Protein AF-A0A843JBR9-F1 (afdb_monomer_lite)

Structure (mmCIF, N/CA/C/O backbone):
data_AF-A0A843JBR9-F1
#
_entry.id   AF-A0A843JBR9-F1
#
loop_
_atom_site.group_PDB
_atom_site.id
_atom_site.type_symbol
_atom_site.label_atom_id
_atom_site.label_alt_id
_atom_site.label_comp_id
_atom_site.label_asym_id
_atom_site.label_entity_id
_atom_site.label_seq_id
_atom_site.pdbx_PDB_ins_code
_atom_site.Cartn_x
_atom_site.Cartn_y
_atom_site.Cartn_z
_atom_site.occupancy
_atom_site.B_iso_or_equiv
_atom_site.auth_seq_id
_atom_site.auth_comp_id
_atom_site.auth_asym_id
_atom_site.auth_atom_id
_atom_site.pdbx_PDB_model_num
ATOM 1 N N . MET A 1 1 ? -11.333 -18.039 -20.601 1.00 39.84 1 MET A N 1
ATOM 2 C CA . MET A 1 1 ? -10.480 -16.954 -21.128 1.00 39.84 1 MET A CA 1
ATOM 3 C C . MET A 1 1 ? -9.878 -16.260 -19.928 1.00 39.84 1 MET A C 1
ATOM 5 O O . MET A 1 1 ? -10.633 -15.681 -19.159 1.00 39.84 1 MET A O 1
ATOM 9 N N . ALA A 1 2 ? -8.576 -16.420 -19.696 1.00 42.28 2 ALA A N 1
ATOM 10 C CA . ALA A 1 2 ? -7.903 -15.686 -18.633 1.00 42.28 2 ALA A CA 1
ATOM 11 C C . ALA A 1 2 ? -7.904 -14.207 -19.032 1.00 42.28 2 ALA A C 1
ATOM 13 O O . ALA A 1 2 ? -7.413 -13.853 -20.102 1.00 42.28 2 ALA A O 1
ATOM 14 N N . TYR A 1 3 ? -8.543 -13.365 -18.225 1.00 47.12 3 TYR A N 1
ATOM 15 C CA . TYR A 1 3 ? -8.510 -11.921 -18.407 1.00 47.12 3 TYR A CA 1
ATOM 16 C C . TYR A 1 3 ? -7.122 -11.453 -17.964 1.00 47.12 3 TYR A C 1
ATOM 18 O O . TYR A 1 3 ? -6.934 -11.080 -16.810 1.00 47.12 3 TYR A O 1
ATOM 26 N N . GLN A 1 4 ? -6.123 -11.570 -18.841 1.00 51.66 4 GLN A N 1
ATOM 27 C CA . GLN A 1 4 ? -4.781 -11.093 -18.534 1.00 51.66 4 GLN A CA 1
ATOM 28 C C . GLN A 1 4 ? -4.833 -9.570 -18.523 1.00 51.66 4 GLN A C 1
ATOM 30 O O . GLN A 1 4 ? -5.048 -8.924 -19.552 1.00 51.66 4 GLN A O 1
ATOM 35 N N . ARG A 1 5 ? -4.739 -8.987 -17.328 1.00 62.22 5 ARG A N 1
ATOM 36 C CA . ARG A 1 5 ? -4.681 -7.538 -17.174 1.00 62.22 5 ARG A CA 1
ATOM 37 C C . ARG A 1 5 ? -3.395 -7.081 -17.857 1.00 62.22 5 ARG A C 1
ATOM 39 O O . ARG A 1 5 ? -2.314 -7.482 -17.451 1.00 62.22 5 ARG A O 1
ATOM 46 N N . PHE A 1 6 ? -3.514 -6.229 -18.876 1.00 56.81 6 PHE A N 1
ATOM 47 C CA . PHE A 1 6 ? -2.415 -5.711 -19.715 1.00 56.81 6 PHE A CA 1
ATOM 48 C C . PHE A 1 6 ? -1.276 -4.988 -18.960 1.00 56.81 6 PHE A C 1
ATOM 50 O O . PHE A 1 6 ? -0.358 -4.469 -19.585 1.00 56.81 6 PHE A O 1
ATOM 57 N N . TYR A 1 7 ? -1.341 -4.926 -17.632 1.00 63.38 7 TYR A N 1
ATOM 58 C CA . TYR A 1 7 ? -0.413 -4.210 -16.764 1.00 63.38 7 TYR A CA 1
ATOM 59 C C . TYR A 1 7 ? 0.120 -5.084 -15.618 1.00 63.38 7 TYR A C 1
ATOM 61 O O . TYR A 1 7 ? 0.850 -4.582 -14.774 1.00 63.38 7 TYR A O 1
ATOM 69 N N . GLU A 1 8 ? -0.255 -6.363 -15.560 1.00 63.50 8 GLU A N 1
ATOM 70 C CA . GLU A 1 8 ? 0.250 -7.336 -14.589 1.00 63.50 8 GLU A CA 1
ATOM 71 C C . GLU A 1 8 ? 1.204 -8.282 -15.326 1.00 63.50 8 GLU A C 1
ATOM 73 O O . GLU A 1 8 ? 0.812 -9.340 -15.816 1.00 63.50 8 GLU A O 1
ATOM 78 N N . ASP A 1 9 ? 2.443 -7.819 -15.479 1.00 71.12 9 ASP A N 1
ATOM 79 C CA . ASP A 1 9 ? 3.572 -8.589 -16.002 1.00 71.12 9 ASP A CA 1
ATOM 80 C C . ASP A 1 9 ? 4.501 -8.938 -14.827 1.00 71.12 9 ASP A C 1
ATOM 82 O O . ASP A 1 9 ? 4.740 -8.086 -13.964 1.00 71.12 9 ASP A O 1
ATOM 86 N N . GLU A 1 10 ? 5.018 -10.168 -14.777 1.00 67.94 10 GLU A N 1
ATOM 87 C CA . GLU A 1 10 ? 5.993 -10.602 -13.764 1.00 67.94 10 GLU A CA 1
ATOM 88 C C . GLU A 1 10 ? 7.232 -9.691 -13.756 1.00 67.94 10 GLU A C 1
ATOM 90 O O . GLU A 1 10 ? 7.794 -9.405 -12.694 1.00 67.94 10 GLU A O 1
ATOM 95 N N . ASP A 1 11 ? 7.613 -9.148 -14.918 1.00 81.06 11 ASP A N 1
ATOM 96 C CA . ASP A 1 11 ? 8.714 -8.191 -15.027 1.00 81.06 11 ASP A CA 1
ATOM 97 C C . ASP A 1 11 ? 8.446 -6.905 -14.234 1.00 81.06 11 ASP A C 1
ATOM 99 O O . ASP A 1 11 ? 9.354 -6.356 -13.604 1.00 81.06 11 ASP A O 1
ATOM 103 N N . LEU A 1 12 ? 7.196 -6.435 -14.206 1.00 81.25 12 LEU A N 1
ATOM 104 C CA . LEU A 1 12 ? 6.826 -5.238 -13.455 1.00 81.25 12 LEU A CA 1
ATOM 105 C C . LEU A 1 12 ? 6.888 -5.484 -11.947 1.00 81.25 12 LEU A C 1
ATOM 107 O O . LEU A 1 12 ? 7.356 -4.623 -11.205 1.00 81.25 12 LEU A O 1
ATOM 111 N N . GLU A 1 13 ? 6.430 -6.645 -11.482 1.00 85.06 13 GLU A N 1
ATOM 112 C CA . GLU A 1 13 ? 6.455 -6.979 -10.056 1.00 85.06 13 GLU A CA 1
ATOM 113 C C . GLU A 1 13 ? 7.884 -7.040 -9.517 1.00 85.06 13 GLU A C 1
ATOM 115 O O . GLU A 1 13 ? 8.180 -6.441 -8.481 1.00 85.06 13 GLU A O 1
ATOM 120 N N . ASN A 1 14 ? 8.795 -7.657 -10.272 1.00 86.25 14 ASN A N 1
ATOM 121 C CA . ASN A 1 14 ? 10.216 -7.685 -9.938 1.00 86.25 14 ASN A CA 1
ATOM 122 C C . ASN A 1 14 ? 10.841 -6.280 -9.923 1.00 86.25 14 ASN A C 1
ATOM 124 O O . ASN A 1 14 ? 11.627 -5.956 -9.031 1.00 86.25 14 ASN A O 1
ATOM 128 N N . GLN A 1 15 ? 10.475 -5.419 -10.877 1.00 86.19 15 GLN A N 1
ATOM 129 C CA . GLN A 1 15 ? 10.946 -4.031 -10.918 1.00 86.19 15 GLN A CA 1
ATOM 130 C C . GLN A 1 15 ? 10.452 -3.221 -9.713 1.00 86.19 15 GLN A C 1
ATOM 132 O O . GLN A 1 15 ? 11.222 -2.487 -9.091 1.00 86.19 15 GLN A O 1
ATOM 137 N N . VAL A 1 16 ? 9.175 -3.368 -9.355 1.00 86.38 16 VAL A N 1
ATOM 138 C CA . VAL A 1 16 ? 8.592 -2.703 -8.186 1.00 86.38 16 VAL A CA 1
ATOM 139 C C . VAL A 1 16 ? 9.222 -3.226 -6.893 1.00 86.38 16 VAL A C 1
ATOM 141 O O . VAL A 1 16 ? 9.576 -2.433 -6.019 1.00 86.38 16 VAL A O 1
ATOM 144 N N . TRP A 1 17 ? 9.452 -4.535 -6.784 1.00 86.88 17 TRP A N 1
ATOM 145 C CA . TRP A 1 17 ? 10.191 -5.120 -5.668 1.00 86.88 17 TRP A CA 1
ATOM 146 C C . TRP A 1 17 ? 11.597 -4.526 -5.525 1.00 86.88 17 TRP A C 1
ATOM 148 O O . TRP A 1 17 ? 12.011 -4.186 -4.416 1.00 86.88 17 TRP A O 1
ATOM 158 N N . ASP A 1 18 ? 12.332 -4.345 -6.623 1.00 87.62 18 ASP A N 1
ATOM 159 C CA . ASP A 1 18 ? 13.672 -3.746 -6.600 1.00 87.62 18 ASP A CA 1
ATOM 160 C C . ASP A 1 18 ? 13.656 -2.297 -6.077 1.00 87.62 18 ASP A C 1
ATOM 162 O O . ASP A 1 18 ? 14.516 -1.900 -5.288 1.00 87.62 18 ASP A O 1
ATOM 166 N N . ILE A 1 19 ? 12.632 -1.520 -6.443 1.00 85.50 19 ILE A N 1
ATOM 167 C CA . ILE A 1 19 ? 12.421 -0.157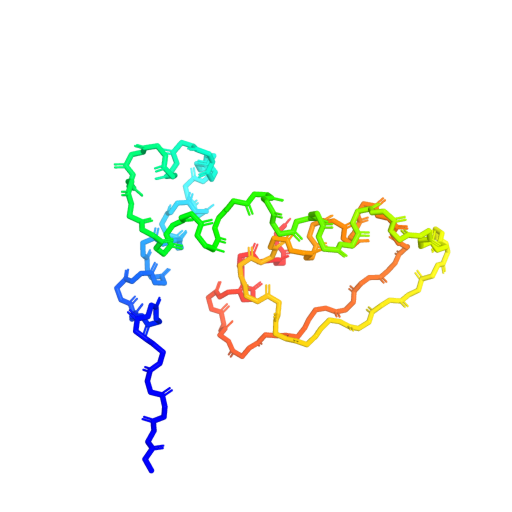 -5.935 1.00 85.50 19 ILE A CA 1
ATOM 168 C C . ILE A 1 19 ? 12.248 -0.170 -4.411 1.00 85.50 19 ILE A C 1
ATOM 170 O O . ILE A 1 19 ? 12.995 0.516 -3.706 1.00 85.50 19 ILE A O 1
ATOM 174 N N . PHE A 1 20 ? 11.313 -0.974 -3.897 1.00 83.31 20 PHE A N 1
ATOM 175 C CA . PHE A 1 20 ? 10.996 -1.012 -2.465 1.00 83.31 20 PHE A CA 1
ATOM 176 C C . PHE A 1 20 ? 12.085 -1.686 -1.623 1.00 83.31 20 PHE A C 1
ATOM 178 O O . PHE A 1 20 ? 12.377 -1.242 -0.514 1.00 83.31 20 PHE A O 1
ATOM 185 N N . SER A 1 21 ? 12.723 -2.744 -2.128 1.00 83.25 21 SER A N 1
ATOM 186 C CA . SER A 1 21 ? 13.797 -3.451 -1.416 1.00 83.25 21 SER A CA 1
ATOM 187 C C . SER A 1 21 ? 15.053 -2.595 -1.235 1.00 83.25 21 SER A C 1
ATOM 189 O O . SER A 1 21 ? 15.746 -2.748 -0.230 1.00 83.25 21 SER A O 1
ATOM 191 N N . LYS A 1 22 ? 15.310 -1.653 -2.150 1.00 84.81 22 LYS A N 1
ATOM 192 C CA . LYS A 1 22 ? 16.412 -0.681 -2.063 1.00 84.81 22 LYS A CA 1
ATOM 193 C C . LYS A 1 22 ? 16.053 0.599 -1.301 1.00 84.81 22 LYS A C 1
ATOM 195 O O . LYS A 1 22 ? 16.916 1.460 -1.151 1.00 84.81 22 LYS A O 1
ATOM 200 N N . GLY A 1 23 ? 14.812 0.736 -0.827 1.00 80.31 23 GLY A N 1
ATOM 201 C CA . GLY A 1 23 ? 14.344 1.930 -0.115 1.00 80.31 23 GLY A CA 1
ATOM 202 C C . GLY A 1 23 ? 14.231 3.173 -1.001 1.00 80.31 23 GLY A C 1
ATOM 203 O O . GLY A 1 23 ? 14.367 4.290 -0.508 1.00 80.31 23 GLY A O 1
ATOM 204 N N . ASN A 1 24 ? 14.027 2.995 -2.309 1.00 83.94 24 ASN A N 1
ATOM 205 C CA . ASN A 1 24 ? 13.827 4.115 -3.222 1.00 83.94 24 ASN A CA 1
ATOM 206 C C . ASN A 1 24 ? 12.423 4.713 -3.050 1.00 83.94 24 ASN A C 1
ATOM 208 O O . ASN A 1 24 ? 11.459 3.989 -2.807 1.00 83.94 24 ASN A O 1
ATOM 212 N N . ASP A 1 25 ? 12.303 6.026 -3.251 1.00 83.94 25 ASP A N 1
ATOM 213 C CA . ASP A 1 25 ? 11.015 6.724 -3.244 1.00 83.94 25 ASP A CA 1
ATOM 214 C C . ASP A 1 25 ? 10.158 6.297 -4.463 1.00 83.94 25 ASP A C 1
ATOM 216 O O . ASP A 1 25 ? 10.620 6.415 -5.609 1.00 83.94 25 ASP A O 1
ATOM 220 N N . PRO A 1 26 ? 8.908 5.830 -4.260 1.00 82.56 26 PRO A N 1
ATOM 221 C CA . PRO A 1 26 ? 7.958 5.559 -5.339 1.00 82.56 26 PRO A CA 1
ATOM 222 C C . PRO A 1 26 ? 7.778 6.728 -6.322 1.00 82.56 26 PRO A C 1
ATOM 224 O O . PRO A 1 26 ? 7.624 6.500 -7.523 1.00 82.56 26 PRO A O 1
ATOM 227 N N . VAL A 1 27 ? 7.855 7.981 -5.862 1.00 85.44 27 VAL A N 1
ATOM 228 C CA . VAL A 1 27 ? 7.761 9.173 -6.723 1.00 85.44 27 VAL A CA 1
ATOM 229 C C . VAL A 1 27 ? 8.934 9.243 -7.700 1.00 85.44 27 VAL A C 1
ATOM 231 O O . VAL A 1 27 ? 8.749 9.535 -8.886 1.00 85.44 27 VAL A O 1
ATOM 234 N N . ASP A 1 28 ? 10.142 8.931 -7.237 1.00 87.56 28 ASP A N 1
ATOM 235 C CA . ASP A 1 28 ? 11.323 8.882 -8.096 1.00 87.56 28 ASP A CA 1
ATOM 236 C C . ASP A 1 28 ? 11.265 7.705 -9.070 1.00 87.56 28 ASP A C 1
ATOM 238 O O . ASP A 1 28 ? 11.689 7.837 -10.222 1.00 87.56 28 ASP A O 1
ATOM 242 N N . ALA A 1 29 ? 10.698 6.573 -8.649 1.00 85.44 29 ALA A N 1
ATOM 243 C CA . ALA A 1 29 ? 10.458 5.440 -9.533 1.00 85.44 29 ALA A CA 1
ATOM 244 C C . ALA A 1 29 ? 9.492 5.788 -10.672 1.00 85.44 29 ALA A C 1
ATOM 246 O O . ALA A 1 29 ? 9.781 5.459 -11.821 1.00 85.44 29 ALA A O 1
ATOM 247 N N . ILE A 1 30 ? 8.400 6.502 -10.380 1.00 87.94 30 ILE A N 1
ATOM 248 C CA . ILE A 1 30 ? 7.451 6.994 -11.389 1.00 87.94 30 ILE A CA 1
ATOM 249 C C . ILE A 1 30 ? 8.134 7.968 -12.356 1.00 87.94 30 ILE A C 1
ATOM 25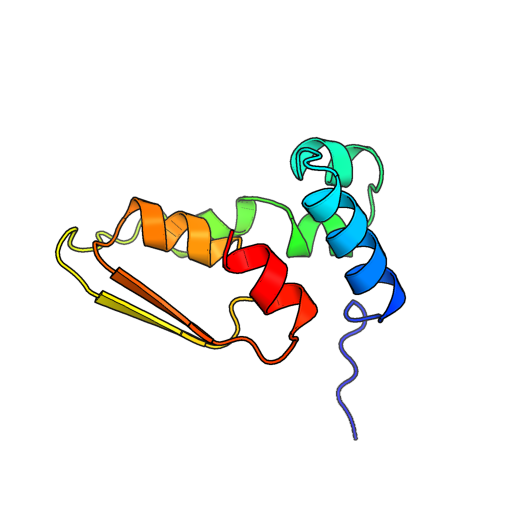1 O O . ILE A 1 30 ? 7.951 7.876 -13.569 1.00 87.94 30 ILE A O 1
ATOM 255 N N . ARG A 1 31 ? 8.948 8.898 -11.840 1.00 87.31 31 ARG A N 1
ATOM 256 C CA . ARG A 1 31 ? 9.678 9.871 -12.672 1.00 87.31 31 ARG A CA 1
ATOM 257 C C . ARG A 1 31 ? 10.665 9.196 -13.623 1.00 87.31 31 ARG A C 1
ATOM 259 O O . ARG A 1 31 ? 10.750 9.593 -14.783 1.00 87.31 31 ARG A O 1
ATOM 266 N N . LYS A 1 32 ? 11.412 8.198 -13.139 1.00 86.81 32 LYS A N 1
ATOM 267 C CA . LYS A 1 32 ? 12.387 7.433 -13.938 1.00 86.81 32 LYS A CA 1
ATOM 268 C C . LYS A 1 32 ? 11.704 6.496 -14.932 1.00 86.81 32 LYS A C 1
ATOM 270 O O . LYS A 1 32 ? 12.177 6.350 -16.054 1.00 86.81 32 LYS A O 1
ATOM 275 N N . ASN A 1 33 ? 10.583 5.901 -14.534 1.00 79.81 33 ASN A N 1
ATOM 276 C CA . ASN A 1 33 ? 9.820 4.940 -15.321 1.00 79.81 33 ASN A CA 1
ATOM 277 C C . ASN A 1 33 ? 8.453 5.534 -15.666 1.00 79.81 33 ASN A C 1
ATOM 279 O O . ASN A 1 33 ? 7.428 5.133 -15.117 1.00 79.81 33 ASN A O 1
ATOM 283 N N . ASN A 1 34 ? 8.442 6.503 -16.587 1.00 80.38 34 ASN A N 1
ATOM 284 C CA . ASN A 1 34 ? 7.248 7.245 -17.007 1.00 80.38 34 ASN A CA 1
ATOM 285 C C . ASN A 1 34 ? 6.284 6.405 -17.879 1.00 80.38 34 ASN A C 1
ATOM 287 O O . ASN A 1 34 ? 5.881 6.808 -18.969 1.00 80.38 34 ASN A O 1
ATOM 291 N N . GLN A 1 35 ? 5.951 5.204 -17.419 1.00 83.88 35 GLN A N 1
ATOM 292 C CA . GLN A 1 35 ? 5.014 4.285 -18.044 1.00 83.88 35 GLN A CA 1
ATOM 293 C C . GLN A 1 35 ? 3.763 4.166 -17.176 1.00 83.88 35 GLN A C 1
ATOM 295 O O . GLN A 1 35 ? 3.831 4.224 -15.947 1.00 83.88 35 GLN A O 1
ATOM 300 N N . TYR A 1 36 ? 2.614 3.956 -17.819 1.00 83.31 36 TYR A N 1
ATOM 301 C CA . TYR A 1 36 ? 1.320 3.873 -17.140 1.00 83.31 36 TYR A CA 1
ATOM 302 C C . TYR A 1 36 ? 1.287 2.921 -15.926 1.00 83.31 36 TYR A C 1
ATOM 304 O O . TYR A 1 36 ? 0.741 3.333 -14.904 1.00 83.31 36 TYR A O 1
ATOM 312 N N . PRO A 1 37 ? 1.887 1.711 -15.957 1.00 84.19 37 PRO A N 1
ATOM 313 C CA . PRO A 1 37 ? 1.821 0.796 -14.818 1.00 84.19 37 PRO A CA 1
ATOM 314 C C . PRO A 1 37 ? 2.441 1.376 -13.544 1.00 84.19 37 PRO A C 1
ATOM 316 O O . PRO A 1 37 ? 1.852 1.268 -12.475 1.00 84.19 37 PRO A O 1
ATOM 319 N N . TYR A 1 38 ? 3.573 2.073 -13.649 1.00 84.50 38 TYR A N 1
ATOM 320 C CA . TYR A 1 38 ? 4.216 2.711 -12.500 1.00 84.50 38 TYR A CA 1
ATOM 321 C C . TYR A 1 38 ? 3.328 3.796 -11.899 1.00 84.50 38 TYR A C 1
ATOM 323 O O . TYR A 1 38 ? 3.121 3.827 -10.690 1.00 84.50 38 TYR A O 1
ATOM 331 N N . HIS A 1 39 ? 2.724 4.642 -12.735 1.00 85.31 39 HIS A N 1
ATOM 332 C CA . HIS A 1 39 ? 1.746 5.627 -12.262 1.00 85.31 39 HIS A CA 1
ATOM 333 C C . HIS A 1 39 ? 0.539 4.952 -11.604 1.00 85.31 39 HIS A C 1
ATOM 335 O O . HIS A 1 39 ? 0.097 5.374 -10.541 1.00 85.31 39 HIS A O 1
ATOM 341 N N . TYR A 1 40 ? 0.026 3.883 -12.209 1.00 84.50 40 TYR A N 1
ATOM 342 C CA . TYR A 1 40 ? -1.145 3.162 -11.724 1.00 84.50 40 TYR A CA 1
ATOM 343 C C . TYR A 1 40 ? -0.903 2.466 -10.378 1.00 84.50 40 TYR A C 1
ATOM 345 O O . TYR A 1 40 ? -1.805 2.453 -9.541 1.00 84.50 40 TYR A O 1
ATOM 353 N N . PHE A 1 41 ? 0.288 1.898 -10.166 1.00 83.69 41 PHE A N 1
ATOM 354 C CA . PHE A 1 41 ? 0.625 1.099 -8.985 1.00 83.69 41 PHE A CA 1
ATOM 355 C C . PHE A 1 41 ? 1.431 1.833 -7.915 1.00 83.69 41 PHE A C 1
ATOM 357 O O . PHE A 1 41 ? 1.473 1.359 -6.792 1.00 83.69 41 PHE A O 1
ATOM 364 N N . LEU A 1 42 ? 2.109 2.938 -8.204 1.00 86.06 42 LEU A N 1
ATOM 365 C CA . LEU A 1 42 ? 2.981 3.589 -7.215 1.00 86.06 42 LEU A CA 1
ATOM 366 C C . LEU A 1 42 ? 2.479 4.969 -6.797 1.00 86.06 42 LEU A C 1
ATOM 368 O O . LEU A 1 42 ? 2.908 5.493 -5.774 1.00 86.06 42 LEU A O 1
ATOM 372 N N . SER A 1 43 ? 1.580 5.574 -7.575 1.00 87.69 43 SER A N 1
ATOM 373 C CA . SER A 1 43 ? 1.111 6.925 -7.291 1.00 87.69 43 SER A CA 1
ATOM 374 C C . SER A 1 43 ? 0.131 6.967 -6.120 1.00 87.69 43 SER A C 1
ATOM 376 O O . SER A 1 43 ? -0.787 6.149 -6.016 1.00 87.69 43 SER A O 1
ATOM 378 N N . HIS A 1 44 ? 0.249 8.013 -5.301 1.00 86.88 44 HIS A N 1
ATOM 379 C CA . HIS A 1 44 ? -0.711 8.331 -4.246 1.00 86.88 44 HIS A CA 1
ATOM 380 C C . HIS A 1 44 ? -2.073 8.794 -4.772 1.00 86.88 44 HIS A C 1
ATOM 382 O O . HIS A 1 44 ? -2.998 8.913 -3.982 1.00 86.88 44 HIS A O 1
ATOM 388 N N . LEU A 1 45 ? -2.249 9.000 -6.085 1.00 89.00 45 LEU A N 1
ATOM 389 C CA . LEU A 1 45 ? -3.534 9.421 -6.668 1.00 89.00 45 LEU A CA 1
ATOM 390 C C . LEU A 1 45 ? -4.706 8.502 -6.290 1.00 89.00 45 LEU A C 1
ATOM 392 O O . LEU A 1 45 ? -5.849 8.940 -6.233 1.00 89.00 45 LEU A O 1
ATOM 396 N N . ARG A 1 46 ? -4.450 7.224 -5.983 1.00 88.25 46 ARG A N 1
ATOM 397 C CA . ARG A 1 46 ? -5.509 6.326 -5.500 1.00 88.25 46 ARG A CA 1
ATOM 398 C C . ARG A 1 46 ? -6.079 6.729 -4.147 1.00 88.25 46 ARG A C 1
ATOM 400 O O . ARG A 1 46 ? -7.218 6.368 -3.863 1.00 88.25 46 ARG A O 1
ATOM 407 N N . HIS A 1 47 ? -5.337 7.482 -3.335 1.00 94.06 47 HIS A N 1
ATOM 408 C CA . HIS A 1 47 ? -5.833 7.994 -2.061 1.00 94.06 47 HIS A CA 1
ATOM 409 C C . HIS A 1 47 ? -7.111 8.805 -2.252 1.00 94.06 47 HIS A C 1
ATOM 411 O O . HIS A 1 47 ? -8.006 8.707 -1.417 1.00 94.06 47 HIS A O 1
ATOM 417 N N . ASP A 1 48 ? -7.251 9.518 -3.372 1.00 93.31 48 ASP A N 1
ATOM 418 C CA . ASP A 1 48 ? -8.405 10.374 -3.666 1.00 93.31 48 ASP A CA 1
ATOM 419 C C . ASP A 1 48 ? -9.745 9.618 -3.643 1.00 93.31 48 ASP A C 1
ATOM 421 O O . ASP A 1 48 ? -10.786 10.213 -3.361 1.00 93.31 48 ASP A O 1
ATOM 425 N N . LEU A 1 49 ? -9.733 8.295 -3.846 1.00 94.12 49 LEU A N 1
AT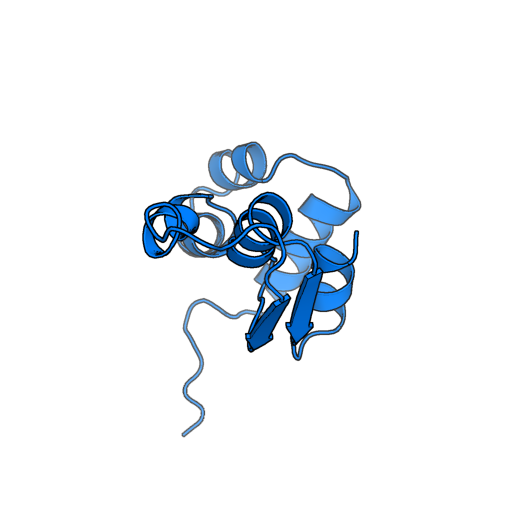OM 426 C CA . LEU A 1 49 ? -10.932 7.456 -3.754 1.00 94.12 49 LEU A CA 1
ATOM 427 C C . LEU A 1 49 ? -11.551 7.457 -2.351 1.00 94.12 49 LEU A C 1
ATOM 429 O O . LEU A 1 49 ? -12.775 7.425 -2.222 1.00 94.12 49 LEU A O 1
ATOM 433 N N . PHE A 1 50 ? -10.717 7.501 -1.309 1.00 96.38 50 PHE A N 1
ATOM 434 C CA . PHE A 1 50 ? -11.140 7.317 0.082 1.00 96.38 50 PHE A CA 1
ATOM 435 C C . PHE A 1 50 ? -10.643 8.407 1.032 1.00 96.38 50 PHE A C 1
ATOM 437 O O . PHE A 1 50 ? -11.052 8.429 2.191 1.00 96.38 50 PHE A O 1
ATOM 444 N N . HIS A 1 51 ? -9.802 9.340 0.581 1.00 95.31 51 HIS A N 1
ATOM 445 C CA . HIS A 1 51 ? -9.228 10.370 1.444 1.00 95.31 51 HIS A CA 1
ATOM 446 C C . HIS A 1 51 ? -10.310 11.234 2.105 1.00 95.31 51 HIS A C 1
ATOM 448 O O . HIS A 1 51 ? -10.190 11.596 3.279 1.00 95.31 51 HIS A O 1
ATOM 454 N N . TRP A 1 52 ? -11.387 11.504 1.365 1.00 96.56 52 TRP A N 1
ATOM 455 C CA . TRP A 1 52 ? -12.552 12.264 1.817 1.00 96.56 52 TRP A CA 1
ATOM 456 C C . TRP A 1 52 ? -13.436 11.500 2.814 1.00 96.56 52 TRP A C 1
ATOM 458 O O . TRP A 1 52 ? -14.220 12.122 3.531 1.00 96.56 52 TRP A O 1
ATOM 468 N N . TYR A 1 53 ? -13.344 10.167 2.864 1.00 97.44 53 TYR A N 1
ATOM 469 C CA . TYR A 1 53 ? -14.227 9.361 3.696 1.00 97.44 53 TYR A CA 1
ATOM 470 C C . TYR A 1 53 ? -13.852 9.519 5.182 1.00 97.44 53 TYR A C 1
ATOM 472 O O . TYR A 1 53 ? -12.684 9.341 5.551 1.00 97.44 53 TYR A O 1
ATOM 480 N N . PRO A 1 54 ? -14.816 9.844 6.063 1.00 96.88 54 PRO A N 1
ATOM 481 C CA . PRO A 1 54 ? -14.549 10.118 7.470 1.00 96.88 54 PRO A CA 1
ATOM 482 C C . PRO A 1 54 ? -14.420 8.812 8.266 1.00 96.88 54 PRO A C 1
ATOM 484 O O . PRO A 1 54 ? -15.304 8.437 9.041 1.00 96.88 54 PRO A O 1
ATOM 487 N N . PHE A 1 55 ? -13.313 8.094 8.068 1.00 97.75 55 PHE A N 1
ATOM 488 C CA . PHE A 1 55 ? -12.998 6.908 8.861 1.00 97.75 55 PHE A CA 1
ATOM 489 C C . PHE A 1 55 ? -12.960 7.243 10.358 1.00 97.75 55 PHE A C 1
ATOM 491 O O . PHE A 1 55 ? -12.458 8.288 10.776 1.00 97.75 55 PHE A O 1
ATOM 498 N N . LYS A 1 56 ? -13.484 6.329 11.179 1.00 97.31 56 LYS A N 1
ATOM 499 C CA . LYS A 1 56 ? -13.358 6.409 12.637 1.00 97.31 56 LYS A CA 1
ATOM 500 C C . LYS A 1 56 ? -11.968 5.928 13.022 1.00 97.31 56 LYS A C 1
ATOM 502 O O . LYS A 1 56 ? -11.611 4.812 12.654 1.00 97.31 56 LYS A O 1
ATOM 507 N N . LYS A 1 57 ? -11.220 6.723 13.786 1.00 96.69 57 LYS A N 1
ATOM 508 C CA . LYS A 1 57 ? -9.827 6.415 14.135 1.00 96.69 57 LYS A CA 1
ATOM 509 C C . LYS A 1 57 ? -9.686 5.086 14.882 1.00 96.69 57 LYS A C 1
ATOM 511 O O . LYS A 1 57 ? -8.733 4.360 14.656 1.00 96.69 57 LYS A O 1
ATOM 516 N N . GLU A 1 58 ? -10.667 4.716 15.698 1.00 97.75 58 GLU A N 1
ATOM 517 C CA . GLU A 1 58 ? -10.732 3.453 16.451 1.00 97.75 58 GLU A CA 1
ATOM 518 C C . GLU A 1 58 ? -11.289 2.288 15.612 1.00 97.75 58 GLU A C 1
ATOM 520 O O . GLU A 1 58 ? -11.448 1.167 16.095 1.00 97.75 58 GLU A O 1
ATOM 525 N N . GLY A 1 59 ? -11.639 2.552 14.353 1.00 97.94 59 GLY A N 1
ATOM 526 C CA . GLY A 1 59 ? -12.158 1.562 13.426 1.00 97.94 59 GLY A CA 1
ATOM 527 C C . GLY A 1 59 ? -11.111 0.525 13.031 1.00 97.94 59 GLY A C 1
ATOM 528 O O . GLY A 1 59 ? -9.900 0.719 13.185 1.00 97.94 59 GLY A O 1
ATOM 529 N N . ARG A 1 60 ? -11.619 -0.586 12.493 1.00 98.31 60 ARG A N 1
ATOM 530 C CA . ARG A 1 60 ? -10.839 -1.690 11.934 1.00 98.31 60 ARG A CA 1
ATOM 531 C C . ARG A 1 60 ? -11.304 -1.936 10.503 1.00 98.31 60 ARG A C 1
ATOM 533 O O . ARG A 1 60 ? -12.505 -1.850 10.245 1.00 98.31 60 ARG A O 1
ATOM 540 N N . LEU A 1 61 ? -10.382 -2.248 9.598 1.00 98.31 61 LEU A N 1
ATOM 541 C CA . LEU A 1 61 ? -10.679 -2.470 8.181 1.00 98.31 61 LEU A CA 1
ATOM 542 C C . LEU A 1 61 ? -10.034 -3.765 7.680 1.00 98.31 61 LEU A C 1
ATOM 544 O O . LEU A 1 61 ? -8.908 -4.082 8.057 1.00 98.31 61 LEU A O 1
ATOM 548 N N . LEU A 1 62 ? -10.765 -4.497 6.837 1.00 98.00 62 LEU A N 1
ATOM 549 C CA . LEU A 1 62 ? -10.248 -5.593 6.022 1.00 98.00 62 LEU A CA 1
ATOM 550 C C . LEU A 1 62 ? -10.142 -5.095 4.579 1.00 98.00 62 LEU A C 1
ATOM 552 O O . LEU A 1 62 ? -11.151 -4.733 3.976 1.00 98.00 62 LEU A O 1
ATOM 556 N N . GLU A 1 63 ? -8.930 -5.079 4.047 1.00 97.25 63 GLU A N 1
ATOM 557 C CA . GLU A 1 63 ? -8.625 -4.775 2.655 1.00 97.25 63 GLU A CA 1
ATOM 558 C C . GLU A 1 63 ? -8.361 -6.089 1.915 1.00 97.25 63 GLU A C 1
ATOM 560 O O . GLU A 1 63 ? -7.556 -6.903 2.362 1.00 97.25 63 GLU A O 1
ATOM 565 N N . ILE A 1 64 ? -9.045 -6.309 0.791 1.00 96.44 64 ILE A N 1
ATOM 566 C CA . ILE A 1 64 ? -8.861 -7.489 -0.063 1.00 96.44 64 ILE A CA 1
ATOM 567 C C . ILE A 1 64 ? -8.336 -7.009 -1.414 1.00 96.44 64 ILE A C 1
ATOM 569 O O . ILE A 1 64 ? -9.022 -6.250 -2.098 1.00 96.44 64 ILE A O 1
ATOM 573 N N . GLY A 1 65 ? -7.143 -7.467 -1.794 1.00 92.69 65 GLY A N 1
ATOM 574 C CA . GLY A 1 65 ? -6.422 -7.003 -2.980 1.00 92.69 65 GLY A CA 1
ATOM 575 C C . GLY A 1 65 ? -5.627 -5.729 -2.703 1.00 92.69 65 GLY A C 1
ATOM 576 O O . GLY A 1 65 ? -5.855 -4.705 -3.347 1.00 92.6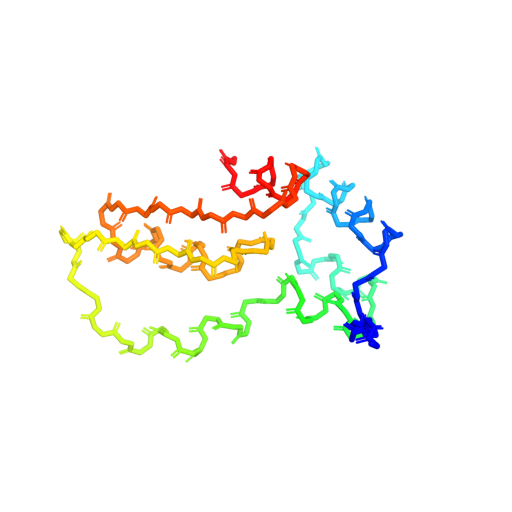9 65 GLY A O 1
ATOM 577 N N . ALA A 1 66 ? -4.722 -5.785 -1.724 1.00 93.62 66 ALA A N 1
ATOM 578 C CA . ALA A 1 66 ? -3.924 -4.635 -1.292 1.00 93.62 66 ALA A CA 1
ATOM 579 C C . ALA A 1 66 ? -2.903 -4.157 -2.345 1.00 93.62 66 ALA A C 1
ATOM 581 O O . ALA A 1 66 ? -2.440 -3.011 -2.308 1.00 93.62 66 ALA A O 1
ATOM 582 N N . GLY A 1 67 ? -2.551 -5.007 -3.315 1.00 91.31 67 GLY A N 1
ATOM 583 C CA . GLY A 1 67 ? -1.554 -4.700 -4.333 1.00 91.31 67 GLY A CA 1
ATOM 584 C C . GLY A 1 67 ? -0.231 -4.262 -3.699 1.00 91.31 67 GLY A C 1
ATOM 585 O O . GLY A 1 67 ? 0.248 -4.878 -2.756 1.00 91.31 67 GLY A O 1
ATOM 586 N N . TYR A 1 68 ? 0.348 -3.164 -4.189 1.00 90.25 68 TYR A N 1
ATOM 587 C CA . TYR A 1 68 ? 1.571 -2.575 -3.619 1.00 90.25 68 TYR A CA 1
ATOM 588 C C . TYR A 1 68 ? 1.312 -1.580 -2.472 1.00 90.25 68 TYR A C 1
ATOM 590 O O . TYR A 1 68 ? 2.170 -0.755 -2.170 1.00 90.25 68 TYR A O 1
ATOM 598 N N . GLY A 1 69 ? 0.124 -1.603 -1.859 1.00 91.25 69 GLY A N 1
ATOM 599 C CA . GLY A 1 69 ? -0.1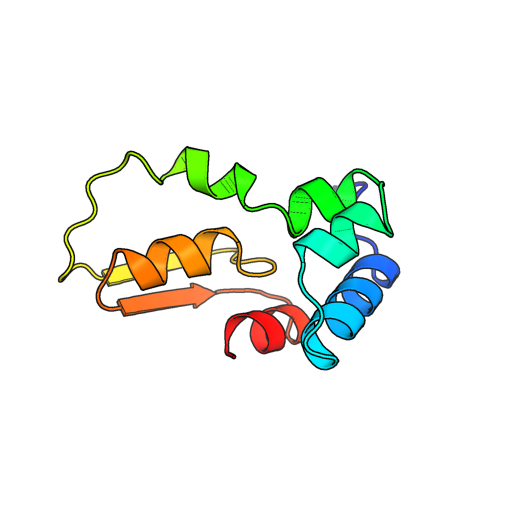46 -0.892 -0.609 1.00 91.25 69 GLY A CA 1
ATOM 600 C C . GLY A 1 69 ? -0.493 0.591 -0.721 1.00 91.25 69 GLY A C 1
ATOM 601 O O . GLY A 1 69 ? -0.482 1.275 0.302 1.00 91.25 69 GLY A O 1
ATOM 602 N N . GLN A 1 70 ? -0.824 1.120 -1.914 1.00 89.81 70 GLN A N 1
ATOM 603 C CA . GLN A 1 70 ? -1.161 2.553 -2.027 1.00 89.81 70 GLN A CA 1
ATOM 604 C C . GLN A 1 70 ? -2.350 2.916 -1.133 1.00 89.81 70 GLN A C 1
ATOM 606 O O . GLN A 1 70 ? -2.311 3.939 -0.468 1.00 89.81 70 GLN A O 1
ATOM 611 N N . LEU A 1 71 ? -3.413 2.105 -1.116 1.00 94.25 71 LEU A N 1
ATOM 612 C CA . LEU A 1 71 ? -4.566 2.358 -0.247 1.00 94.25 71 LEU A CA 1
ATOM 613 C C . LEU A 1 71 ? -4.327 1.877 1.183 1.00 94.25 71 LEU A C 1
ATOM 615 O O . LEU A 1 71 ? -4.768 2.547 2.116 1.00 94.25 71 LEU A O 1
ATOM 619 N N . THR A 1 72 ? -3.570 0.794 1.366 1.00 95.12 72 THR A N 1
ATOM 620 C CA . THR A 1 72 ? -3.160 0.318 2.689 1.00 95.12 72 THR A CA 1
ATOM 621 C C . THR A 1 72 ? -2.502 1.429 3.505 1.00 95.12 72 THR A C 1
ATOM 623 O O . THR A 1 72 ? -2.877 1.609 4.661 1.00 95.12 72 THR A O 1
ATOM 626 N N . SER A 1 73 ? -1.608 2.235 2.911 1.00 92.94 73 SER A N 1
ATOM 627 C CA . SER A 1 73 ? -0.973 3.357 3.620 1.00 92.94 73 SER A CA 1
ATOM 628 C C . SER A 1 73 ? -1.973 4.433 4.060 1.00 92.94 73 SER A C 1
ATOM 630 O O . SER A 1 73 ? -1.933 4.891 5.198 1.00 92.94 73 SER A O 1
ATOM 632 N N . LEU A 1 74 ? -2.945 4.780 3.210 1.00 95.62 74 LEU A N 1
ATOM 633 C CA . LEU A 1 74 ? -4.024 5.698 3.586 1.00 95.62 74 LEU A CA 1
ATOM 634 C C . LEU A 1 74 ? -4.852 5.142 4.753 1.00 95.62 74 LEU A C 1
ATOM 636 O O . LEU A 1 74 ? -5.253 5.879 5.657 1.00 95.62 74 LEU A O 1
ATOM 640 N N . PHE A 1 75 ? -5.165 3.847 4.718 1.00 97.19 75 PHE A N 1
ATOM 641 C CA . PHE A 1 75 ? -5.982 3.217 5.746 1.00 97.19 75 PHE A CA 1
ATOM 642 C C . PHE A 1 75 ? -5.243 3.137 7.081 1.00 97.19 75 PHE A C 1
ATOM 644 O O . PHE A 1 75 ? -5.858 3.420 8.108 1.00 97.19 75 PHE A O 1
ATOM 651 N N . THR A 1 76 ? -3.947 2.817 7.092 1.00 96.00 76 THR A N 1
ATOM 652 C CA . THR A 1 76 ? -3.152 2.762 8.330 1.00 96.00 76 THR A CA 1
ATOM 653 C C . THR A 1 76 ? -2.948 4.141 8.959 1.00 96.00 76 THR A C 1
ATOM 655 O O . THR A 1 76 ? -2.867 4.241 10.180 1.00 96.00 76 THR A O 1
ATOM 658 N N . GLU A 1 77 ? -2.959 5.217 8.169 1.00 95.75 77 GLU A N 1
ATOM 659 C CA . GLU A 1 77 ? -2.976 6.592 8.689 1.00 95.75 77 GLU A CA 1
ATOM 660 C C . GLU A 1 77 ? -4.315 6.969 9.349 1.00 95.75 77 GLU A C 1
ATOM 662 O O . GLU A 1 77 ? -4.351 7.772 10.289 1.00 95.75 77 GLU A O 1
ATOM 667 N N . LYS A 1 78 ? -5.434 6.418 8.858 1.00 97.50 78 LYS A N 1
ATOM 668 C CA . LYS A 1 78 ? -6.793 6.826 9.261 1.00 97.50 78 LYS A CA 1
ATOM 669 C C . LYS A 1 78 ? -7.476 5.897 10.269 1.00 97.50 78 LYS A C 1
ATOM 671 O O . LYS A 1 78 ? -8.450 6.319 10.893 1.00 97.50 78 LYS A O 1
ATOM 676 N N . LEU A 1 79 ? -7.014 4.658 10.429 1.00 98.00 79 LEU A N 1
ATOM 677 C CA . LEU A 1 79 ? -7.651 3.611 11.237 1.00 98.00 79 LEU A CA 1
ATOM 678 C C . LEU A 1 79 ? -6.665 3.000 12.237 1.00 98.00 79 LEU A C 1
ATOM 680 O O . LEU A 1 79 ? -5.461 2.972 12.017 1.00 98.00 79 LEU A O 1
ATOM 684 N N . SER A 1 80 ? -7.191 2.444 13.327 1.00 98.00 80 SER A N 1
ATOM 685 C CA . SER A 1 80 ? -6.376 1.833 14.386 1.00 98.00 80 SER A CA 1
ATOM 686 C C . SER A 1 80 ? -5.808 0.468 14.006 1.00 98.00 80 SER A C 1
ATOM 688 O O . SER A 1 80 ? -4.831 0.013 14.596 1.00 98.00 80 SER A O 1
ATOM 690 N N . HIS A 1 81 ? -6.450 -0.216 13.059 1.00 97.88 81 HIS A N 1
ATOM 691 C CA . HIS A 1 81 ? -6.056 -1.549 12.638 1.00 97.88 81 HIS A CA 1
ATOM 692 C C . HIS A 1 81 ? -6.536 -1.832 11.217 1.00 97.88 81 HIS A C 1
ATOM 694 O O . HIS A 1 81 ? -7.724 -1.696 10.911 1.00 97.88 81 HIS A O 1
ATOM 700 N N . VAL A 1 82 ? -5.620 -2.293 10.375 1.00 97.75 82 VAL A N 1
ATOM 701 C CA . VAL A 1 82 ? -5.894 -2.700 8.998 1.00 97.75 82 VAL A CA 1
ATOM 702 C C . VAL A 1 82 ? -5.367 -4.116 8.819 1.00 97.75 82 VAL A C 1
ATOM 704 O O . VAL A 1 82 ? -4.223 -4.399 9.164 1.00 97.75 82 VAL A O 1
ATOM 707 N N . VAL A 1 83 ? -6.212 -5.007 8.308 1.00 97.50 83 VAL A N 1
ATOM 708 C CA . VAL A 1 83 ? -5.804 -6.324 7.817 1.00 97.50 83 VAL A CA 1
ATOM 709 C C . VAL A 1 83 ? -5.839 -6.253 6.302 1.00 97.50 83 VAL A C 1
ATOM 711 O O . VAL A 1 83 ? -6.912 -6.086 5.730 1.00 97.50 83 VAL A O 1
ATOM 714 N N . ALA A 1 84 ? -4.679 -6.364 5.670 1.00 97.12 84 ALA A N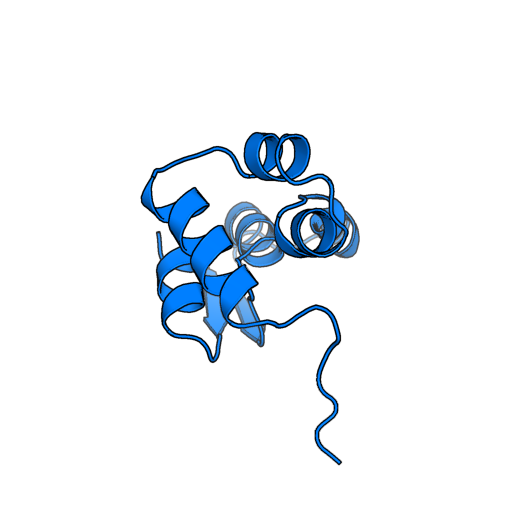 1
ATOM 715 C CA . ALA A 1 84 ? -4.548 -6.395 4.222 1.00 97.12 84 ALA A CA 1
ATOM 716 C C . ALA A 1 84 ? -4.356 -7.839 3.749 1.00 97.12 84 ALA A C 1
ATOM 718 O O . ALA A 1 84 ? -3.551 -8.581 4.310 1.00 97.12 84 ALA A O 1
ATOM 719 N N . VAL A 1 85 ? -5.113 -8.236 2.729 1.00 96.94 85 VAL A N 1
ATOM 720 C CA . VAL A 1 85 ? -5.008 -9.538 2.069 1.00 96.94 85 VAL A CA 1
ATOM 721 C C . VAL A 1 85 ? -4.543 -9.313 0.640 1.00 96.94 85 VAL A C 1
ATOM 723 O O . VAL A 1 85 ? -5.153 -8.545 -0.105 1.00 96.94 85 VAL A O 1
ATOM 726 N N . GLU A 1 86 ? -3.481 -10.007 0.254 1.00 94.62 86 GLU A N 1
ATOM 727 C CA . GLU A 1 86 ? -2.909 -9.978 -1.087 1.00 94.62 86 GLU A CA 1
ATOM 728 C C . GLU A 1 86 ? -2.427 -11.385 -1.458 1.00 94.62 86 GLU A C 1
ATOM 730 O O . GLU A 1 86 ? -2.006 -12.150 -0.589 1.00 94.62 86 GLU A O 1
ATOM 735 N N . GLU A 1 87 ? -2.558 -11.757 -2.733 1.00 92.94 87 GLU A N 1
ATOM 736 C CA . GLU A 1 87 ? -2.239 -13.115 -3.191 1.00 92.94 87 GLU A CA 1
ATOM 737 C C . GLU A 1 87 ? -0.747 -13.304 -3.479 1.00 92.94 87 GLU A C 1
ATOM 739 O O . GLU A 1 87 ? -0.217 -14.396 -3.282 1.00 92.94 87 GLU A O 1
ATOM 744 N N . SER A 1 88 ? -0.059 -12.244 -3.920 1.00 90.69 88 SER A N 1
ATOM 745 C CA . SER A 1 88 ? 1.379 -12.293 -4.191 1.00 90.69 88 SER A CA 1
ATOM 746 C C . SER A 1 88 ? 2.184 -12.169 -2.898 1.00 90.69 88 SER A C 1
ATOM 748 O O . SER A 1 88 ? 2.065 -11.192 -2.155 1.00 90.69 88 SER A O 1
ATOM 750 N N . GLU A 1 89 ? 3.079 -13.131 -2.673 1.00 90.06 89 GLU A N 1
ATOM 751 C CA . GLU A 1 89 ? 4.038 -13.104 -1.569 1.00 90.06 89 GLU A CA 1
ATOM 752 C C . GLU A 1 89 ? 4.968 -11.882 -1.645 1.00 90.06 89 GLU A C 1
ATOM 754 O O . GLU A 1 89 ? 5.194 -11.213 -0.636 1.00 90.06 89 GLU A O 1
ATOM 759 N N . SER A 1 90 ? 5.463 -11.528 -2.836 1.00 88.19 90 SER A N 1
ATOM 760 C CA . SER A 1 90 ? 6.316 -10.346 -3.021 1.00 88.19 90 SER A CA 1
ATOM 761 C C . SER A 1 90 ? 5.580 -9.058 -2.663 1.00 88.19 90 SER A C 1
ATOM 763 O O . SER A 1 90 ? 6.145 -8.196 -1.988 1.00 88.19 90 SER A O 1
ATOM 765 N N . LYS A 1 91 ? 4.306 -8.928 -3.049 1.00 90.81 91 LYS A N 1
ATOM 766 C CA . LYS A 1 91 ? 3.482 -7.769 -2.679 1.00 90.81 91 LYS A CA 1
ATOM 767 C C . LYS A 1 91 ? 3.185 -7.745 -1.182 1.00 90.81 91 LYS A C 1
ATOM 769 O O . LYS A 1 91 ? 3.357 -6.696 -0.567 1.00 90.81 91 LYS A O 1
ATOM 774 N N . CYS A 1 92 ? 2.860 -8.890 -0.576 1.00 92.88 92 CYS A N 1
ATOM 775 C CA . CYS A 1 92 ? 2.740 -9.033 0.880 1.00 92.88 92 CYS A CA 1
ATOM 776 C C . CYS A 1 92 ? 3.999 -8.535 1.606 1.00 92.88 92 CYS A C 1
ATOM 778 O O . CYS A 1 92 ? 3.900 -7.748 2.544 1.00 92.88 92 CYS A O 1
ATOM 780 N N . ASN A 1 93 ? 5.184 -8.916 1.125 1.00 89.88 93 ASN A N 1
ATOM 781 C CA . ASN A 1 93 ? 6.465 -8.489 1.690 1.00 89.88 93 ASN A CA 1
ATOM 782 C C . ASN A 1 93 ? 6.763 -6.990 1.492 1.00 89.88 93 ASN A C 1
ATOM 784 O O . ASN A 1 93 ? 7.580 -6.429 2.226 1.00 89.88 93 ASN A O 1
ATOM 788 N N . ILE A 1 94 ? 6.160 -6.339 0.491 1.00 87.69 94 ILE A N 1
ATOM 789 C CA . ILE A 1 94 ? 6.249 -4.883 0.293 1.00 87.69 94 ILE A CA 1
ATOM 790 C C . ILE A 1 94 ? 5.356 -4.162 1.302 1.00 87.69 94 ILE A C 1
ATOM 792 O O . ILE A 1 94 ? 5.817 -3.227 1.948 1.00 87.69 94 ILE A O 1
ATOM 796 N N . ILE A 1 95 ? 4.101 -4.598 1.451 1.00 90.69 95 ILE A N 1
ATOM 797 C CA . ILE A 1 95 ? 3.100 -3.908 2.281 1.00 90.69 95 ILE A CA 1
ATOM 798 C C . ILE A 1 95 ? 3.250 -4.174 3.784 1.00 90.69 95 ILE A C 1
ATOM 800 O O . ILE A 1 95 ? 2.686 -3.437 4.587 1.00 90.69 95 ILE A O 1
ATOM 804 N N . SER A 1 96 ? 3.967 -5.229 4.182 1.00 86.62 96 SER A N 1
ATOM 805 C CA . SER A 1 96 ? 4.170 -5.586 5.593 1.00 86.62 96 SER A CA 1
ATOM 806 C C . SER A 1 96 ? 5.333 -4.850 6.270 1.00 86.62 96 SER A C 1
ATOM 808 O O . SER A 1 96 ? 5.622 -5.140 7.433 1.00 86.62 96 SER A O 1
ATOM 810 N N . LYS A 1 97 ? 6.057 -3.998 5.539 1.00 67.50 97 LYS A N 1
ATOM 811 C CA . LYS A 1 97 ? 7.188 -3.210 6.049 1.00 67.50 97 LYS A CA 1
ATOM 812 C C . LYS A 1 97 ? 6.715 -1.872 6.596 1.00 67.50 97 LYS A C 1
ATOM 814 O O . LYS A 1 97 ? 7.257 -1.479 7.652 1.00 67.50 97 LYS A O 1
#

Foldseek 3Di:
DPPPDPLDDPVVLVVVLVCQVVPHQLVVVCVVVVDPSSCVQSPLPVCVVPVPPQADQADEEEAEACAQPSVVVVDVVRYPYYHYHHDDPSSVVNNVD

Secondary structure (DSSP, 8-state):
-----TT--HHHHHHHHHHHHTT--HHHHHHHS-SHHHHHHH-GGGGGGTTTS---TT-EEEEE--TTSHHHHHHHHHSSEEEEE-S-HHHHHHHT-

Sequence (97 aa):
MAYQRFYEDEDLENQVWDIFSKGNDPVDAIRKNNQYPYHYFLSHLRHDLFHWYPFKKEGRLLEIGAGYGQLTSLFTEKLSHVVAVEESESKCNIISK

pLDDT: mean 86.81, std 12.22, range [39.84, 98.31]

Radius of gyration: 14.05 Å; chains: 1; bounding box: 31×29×38 Å